Protein AF-A0A9D2H8X9-F1 (afdb_monomer_lite)

pLDDT: mean 84.49, std 9.79, range [55.72, 95.06]

Organism: NCBI:txid2838682

Radius of gyration: 23.49 Å; chains: 1; bounding box: 55×45×65 Å

Secondary structure (DSSP, 8-state):
--HHHHHHHHHHHHHHHHHHHHHHHHHHHHHHHHHHHHHHHHHHHHHHHHHTTSS--EEEETTEEEEHHHHHHHHHHHHHHHHHHHHHHHH--HHHHHHHHHHHHHHHHHHH-

Foldseek 3Di:
DDPVVVVVVVVVVVVVVVVVVVVVVVVVVVVVVVVLVVVLVVLVVVLVCVVVVVDWDWDDDPNDTDIPNLVSQLVNLVSLLVVLVVVCVPVVDVVSVVSNVVSVVSNVVSVVD

Sequence (113 aa):
MDKMDKEDILVRSRNDNRKGDEREVQNRTNAELFSYWIVIVILFVTALLSDAGVIGGEIFINGRSFLFKDFVWLLNFLSLSCEFGSKFYFSRKIWQLLLCLFFAAGVFSCLIF

Structure (mmCIF, N/CA/C/O backbone):
data_AF-A0A9D2H8X9-F1
#
_entry.id   AF-A0A9D2H8X9-F1
#
loop_
_atom_site.group_PDB
_atom_site.id
_atom_site.type_symbol
_atom_site.label_atom_id
_atom_site.label_alt_id
_atom_site.label_comp_id
_atom_site.label_asym_id
_atom_site.label_entity_id
_atom_site.label_seq_id
_atom_site.pdbx_PDB_ins_code
_atom_site.Cartn_x
_atom_site.Cartn_y
_atom_site.Cartn_z
_atom_site.occupancy
_atom_site.B_iso_or_equiv
_atom_site.auth_seq_id
_atom_site.auth_comp_id
_atom_site.auth_asym_id
_atom_site.auth_atom_id
_atom_site.pdbx_PDB_model_num
ATOM 1 N N . MET A 1 1 ? 34.880 -33.968 -39.813 1.00 55.72 1 MET A N 1
ATOM 2 C CA . MET A 1 1 ? 34.114 -33.027 -38.973 1.00 55.72 1 MET A CA 1
ATOM 3 C C . MET A 1 1 ? 35.115 -32.027 -38.436 1.00 55.72 1 MET A C 1
ATOM 5 O O . MET A 1 1 ? 35.902 -32.365 -37.556 1.00 55.72 1 MET A O 1
ATOM 9 N N . ASP A 1 2 ? 35.207 -30.902 -39.133 1.00 57.62 2 ASP A N 1
ATOM 10 C CA . ASP A 1 2 ? 36.293 -29.936 -38.999 1.00 57.62 2 ASP A CA 1
ATOM 11 C C . ASP A 1 2 ? 36.176 -29.165 -37.674 1.00 57.62 2 ASP A C 1
ATOM 13 O O . ASP A 1 2 ? 35.077 -29.021 -37.135 1.00 57.62 2 ASP A O 1
ATOM 17 N N . LYS A 1 3 ? 37.292 -28.702 -37.102 1.00 58.94 3 LYS A N 1
ATOM 18 C CA . LYS A 1 3 ? 37.299 -28.008 -35.792 1.00 58.94 3 LYS A CA 1
ATOM 19 C C . LYS A 1 3 ? 36.391 -26.769 -35.783 1.00 58.94 3 LYS A C 1
ATOM 21 O O . LYS A 1 3 ? 35.771 -26.485 -34.765 1.00 58.94 3 LYS A O 1
ATOM 26 N N . MET A 1 4 ? 36.294 -26.103 -36.929 1.00 63.91 4 MET A N 1
ATOM 27 C CA . MET A 1 4 ? 35.495 -24.899 -37.161 1.00 63.91 4 MET A CA 1
ATOM 28 C C . MET A 1 4 ? 33.983 -25.153 -36.993 1.00 63.91 4 MET A C 1
ATOM 30 O O . MET A 1 4 ? 33.284 -24.363 -36.372 1.00 63.91 4 MET A O 1
ATOM 34 N N . ASP A 1 5 ? 33.508 -26.328 -37.414 1.00 73.50 5 ASP A N 1
ATOM 35 C CA . ASP A 1 5 ? 32.093 -26.725 -37.355 1.00 73.50 5 ASP A CA 1
ATOM 36 C C . ASP A 1 5 ? 31.621 -26.948 -35.901 1.00 73.50 5 ASP A C 1
ATOM 38 O O . ASP A 1 5 ? 30.481 -26.677 -35.530 1.00 73.50 5 ASP A O 1
ATOM 42 N N . LYS A 1 6 ? 32.530 -27.390 -35.017 1.00 72.44 6 LYS A N 1
ATOM 43 C CA . LYS A 1 6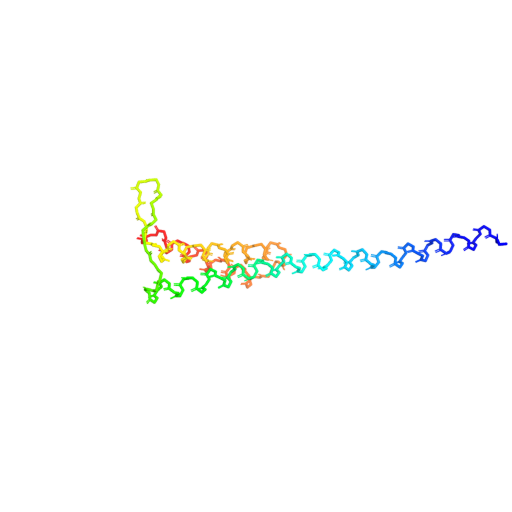 ? 32.235 -27.567 -33.584 1.00 72.44 6 LYS A CA 1
ATOM 44 C C . LYS A 1 6 ? 32.099 -26.238 -32.843 1.00 72.44 6 LYS A C 1
ATOM 46 O O . LYS A 1 6 ? 31.268 -26.145 -31.941 1.00 72.44 6 LYS A O 1
ATOM 51 N N . GLU A 1 7 ? 32.907 -25.239 -33.187 1.00 77.44 7 GLU A N 1
ATOM 52 C CA . GLU A 1 7 ? 32.838 -23.920 -32.549 1.00 77.44 7 GLU A CA 1
ATOM 53 C C . GLU A 1 7 ? 31.563 -23.172 -32.947 1.00 77.44 7 GLU A C 1
ATOM 55 O O . GLU A 1 7 ? 30.892 -22.620 -32.074 1.00 77.44 7 GLU A O 1
ATOM 60 N N . ASP A 1 8 ? 31.145 -23.268 -34.210 1.00 78.88 8 ASP A N 1
ATOM 61 C CA . ASP A 1 8 ? 29.889 -22.677 -34.682 1.00 78.88 8 ASP A CA 1
ATOM 62 C C . ASP A 1 8 ? 28.658 -23.300 -34.004 1.00 78.88 8 ASP A C 1
ATOM 64 O O . ASP A 1 8 ? 27.744 -22.588 -33.570 1.00 78.88 8 ASP A O 1
ATOM 68 N N . ILE A 1 9 ? 28.648 -24.626 -33.823 1.00 76.88 9 ILE A N 1
ATOM 69 C CA . ILE A 1 9 ? 27.583 -25.328 -33.088 1.00 76.88 9 ILE A CA 1
ATOM 70 C C . ILE A 1 9 ? 27.549 -24.890 -31.615 1.00 76.88 9 ILE A C 1
ATOM 72 O O . ILE A 1 9 ? 26.469 -24.676 -31.055 1.00 76.88 9 ILE A O 1
ATOM 76 N N . LEU A 1 10 ? 28.712 -24.720 -30.979 1.00 75.88 10 LEU A N 1
ATOM 77 C CA . LEU A 1 10 ? 28.808 -24.273 -29.587 1.00 75.88 10 LEU A CA 1
ATOM 78 C C . LEU A 1 10 ? 28.348 -22.822 -29.413 1.00 75.88 10 LEU A C 1
ATOM 80 O O . LEU A 1 10 ? 27.625 -22.534 -28.461 1.00 75.88 10 LEU A O 1
ATOM 84 N N . VAL A 1 11 ? 28.706 -21.918 -30.328 1.00 80.75 11 VAL A N 1
ATOM 85 C CA . VAL A 1 11 ? 28.256 -20.516 -30.311 1.00 80.75 11 VAL A CA 1
ATOM 86 C C . VAL A 1 11 ? 26.743 -20.431 -30.497 1.00 80.75 11 VAL A C 1
ATOM 88 O O . VAL A 1 11 ? 26.074 -19.685 -29.776 1.00 80.75 11 VAL A O 1
ATOM 91 N N . ARG A 1 12 ? 26.182 -21.235 -31.406 1.00 76.62 12 ARG A N 1
ATOM 92 C CA . ARG A 1 12 ? 24.736 -21.297 -31.643 1.00 76.62 12 ARG A CA 1
ATOM 93 C C . ARG A 1 12 ? 23.980 -21.820 -30.420 1.00 76.62 12 ARG A C 1
ATOM 95 O O . ARG A 1 12 ? 23.047 -21.166 -29.968 1.00 76.62 12 ARG A O 1
ATOM 102 N N . SER A 1 13 ? 24.460 -22.905 -29.809 1.00 68.12 13 SER A N 1
ATOM 103 C CA . SER A 1 13 ? 23.913 -23.450 -28.557 1.00 68.12 13 SER A CA 1
ATOM 104 C C . SER A 1 13 ? 23.984 -22.448 -27.396 1.00 68.12 13 SER A C 1
ATOM 106 O O . SER A 1 13 ? 23.024 -22.289 -26.644 1.00 68.12 13 SER A O 1
ATOM 108 N N . ARG A 1 14 ? 25.088 -21.699 -27.269 1.00 72.31 14 ARG A N 1
ATOM 109 C CA . ARG A 1 14 ? 25.233 -20.656 -26.239 1.00 72.31 14 ARG A CA 1
ATOM 110 C C . ARG A 1 14 ? 24.249 -19.504 -26.439 1.00 72.31 14 ARG A C 1
ATOM 112 O O . ARG A 1 14 ? 23.683 -19.027 -25.462 1.00 72.31 14 ARG A O 1
ATOM 119 N N . ASN A 1 15 ? 24.035 -19.072 -27.681 1.00 72.94 15 ASN A N 1
ATOM 120 C CA . ASN A 1 15 ? 23.077 -18.014 -28.008 1.00 72.94 15 ASN A CA 1
ATOM 121 C C . ASN A 1 15 ? 21.621 -18.453 -27.808 1.00 72.94 15 ASN A C 1
ATOM 123 O O . ASN A 1 15 ? 20.815 -17.659 -27.321 1.00 72.94 15 ASN A O 1
ATOM 127 N N . ASP A 1 16 ? 21.292 -19.701 -28.139 1.00 65.56 16 ASP A N 1
ATOM 128 C CA . ASP A 1 16 ? 19.950 -20.247 -27.933 1.00 65.56 16 ASP A CA 1
ATOM 129 C C . ASP A 1 16 ? 19.657 -20.457 -26.434 1.00 65.56 16 ASP A C 1
ATOM 131 O O . ASP A 1 16 ? 18.584 -20.079 -25.960 1.00 65.56 16 ASP A O 1
ATOM 135 N N . ASN A 1 17 ? 20.638 -20.926 -25.649 1.00 64.75 17 ASN A N 1
ATOM 136 C CA . ASN A 1 17 ? 20.518 -21.046 -24.190 1.00 64.75 17 ASN A CA 1
ATOM 137 C C . ASN A 1 17 ? 20.444 -19.688 -23.478 1.00 64.75 17 ASN A C 1
ATOM 139 O O . ASN A 1 17 ? 19.731 -19.566 -22.484 1.00 64.75 17 ASN A O 1
ATOM 143 N N . ARG A 1 18 ? 21.103 -18.644 -24.004 1.00 62.97 18 ARG A N 1
ATOM 144 C CA . ARG A 1 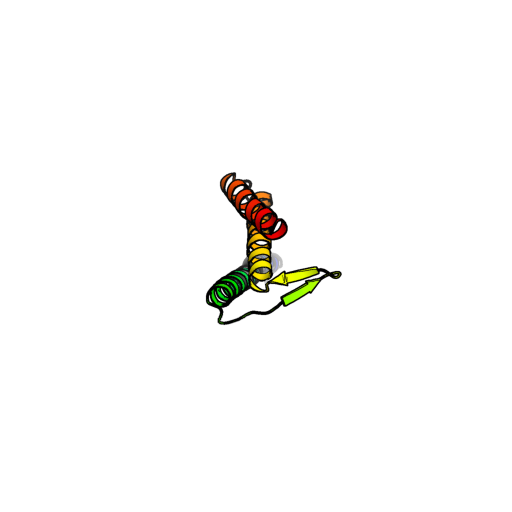18 ? 21.044 -17.288 -23.429 1.00 62.97 18 ARG A CA 1
ATOM 145 C C . ARG A 1 18 ? 19.616 -16.735 -23.387 1.00 62.97 18 ARG A C 1
ATOM 147 O O . ARG A 1 18 ? 19.239 -16.085 -22.421 1.00 62.97 18 ARG A O 1
ATOM 154 N N . LYS A 1 19 ? 18.800 -17.038 -24.402 1.00 59.66 19 LYS A N 1
ATOM 155 C CA . LYS A 1 19 ? 17.378 -16.648 -24.436 1.00 59.66 19 LYS A CA 1
ATOM 156 C C . LYS A 1 19 ? 16.504 -17.465 -23.482 1.00 59.66 19 LYS A C 1
ATOM 158 O O . LYS A 1 19 ? 15.503 -16.944 -22.996 1.00 59.66 19 LYS A O 1
ATOM 163 N N . GLY A 1 20 ? 16.847 -18.732 -23.244 1.00 60.53 20 GLY A N 1
ATOM 164 C CA . GLY A 1 20 ? 16.164 -19.573 -22.255 1.00 60.53 20 GLY A CA 1
ATOM 165 C C . GLY A 1 20 ? 16.363 -19.046 -20.835 1.00 60.53 20 GLY A C 1
ATOM 166 O O . GLY A 1 20 ? 15.394 -18.898 -20.097 1.00 60.53 20 GLY A O 1
ATOM 167 N N . ASP A 1 21 ? 17.597 -18.656 -20.520 1.00 70.88 21 ASP A N 1
ATOM 168 C CA . ASP A 1 21 ? 17.994 -18.100 -19.224 1.00 70.88 21 ASP A CA 1
ATOM 169 C C . ASP A 1 21 ? 17.322 -16.735 -18.965 1.00 70.88 21 ASP A C 1
ATOM 171 O O . ASP A 1 21 ? 16.683 -16.523 -17.937 1.00 70.88 21 ASP A O 1
ATOM 175 N N . GLU A 1 22 ? 17.320 -15.834 -19.959 1.00 73.88 22 GLU A N 1
ATOM 176 C CA . GLU A 1 22 ? 16.605 -14.548 -19.875 1.00 73.88 22 GLU A CA 1
ATOM 177 C C . GLU A 1 22 ? 15.089 -14.730 -19.650 1.00 73.88 22 GLU A C 1
ATOM 179 O O . GLU A 1 22 ? 14.468 -13.960 -18.911 1.00 73.88 22 GLU A O 1
ATOM 184 N N . ARG A 1 23 ? 14.482 -15.772 -20.237 1.00 74.50 23 ARG A N 1
ATOM 185 C CA . ARG A 1 23 ? 13.052 -16.072 -20.076 1.00 74.50 23 ARG A CA 1
ATOM 186 C C . ARG A 1 23 ? 12.728 -16.655 -18.701 1.00 74.50 23 ARG A C 1
ATOM 188 O O . ARG A 1 23 ? 11.686 -16.317 -18.140 1.00 74.50 23 ARG A O 1
ATOM 195 N N . GLU A 1 24 ? 13.588 -17.506 -18.148 1.00 77.88 24 GLU A N 1
ATOM 196 C CA . GLU A 1 24 ? 13.428 -18.027 -16.785 1.00 77.88 24 GLU A CA 1
ATOM 197 C C . GLU A 1 24 ? 13.591 -16.924 -15.738 1.00 77.88 24 GLU A C 1
ATOM 199 O O . GLU A 1 24 ? 12.755 -16.809 -14.837 1.00 77.88 24 GLU A O 1
ATOM 204 N N . VAL A 1 25 ? 14.588 -16.048 -15.905 1.00 78.38 25 VAL A N 1
ATOM 205 C CA . VAL A 1 25 ? 14.770 -14.855 -15.065 1.00 78.38 25 VAL A CA 1
ATOM 206 C C . VAL A 1 25 ? 13.531 -13.961 -15.135 1.00 78.38 25 VAL A C 1
ATOM 208 O O . VAL A 1 25 ? 12.989 -13.585 -14.096 1.00 78.38 25 VAL A O 1
ATOM 211 N N . GLN A 1 26 ? 13.015 -13.680 -16.335 1.00 78.62 26 GLN A N 1
ATOM 212 C CA . GLN A 1 26 ? 11.819 -12.852 -16.502 1.00 78.62 26 GLN A CA 1
ATOM 213 C C . GLN A 1 26 ? 10.572 -13.488 -15.870 1.00 78.62 26 GLN A C 1
ATOM 215 O O . GLN A 1 26 ? 9.794 -12.796 -15.211 1.00 78.62 26 GLN A O 1
ATOM 220 N N . ASN A 1 27 ? 10.376 -14.799 -16.029 1.00 77.50 27 ASN A N 1
ATOM 221 C CA . ASN A 1 27 ? 9.267 -15.517 -15.400 1.00 77.50 27 ASN A CA 1
ATOM 222 C C . ASN A 1 27 ? 9.352 -15.470 -13.873 1.00 77.50 27 ASN A C 1
ATOM 224 O O . ASN A 1 27 ? 8.333 -15.251 -13.218 1.00 77.50 27 ASN A O 1
ATOM 228 N N . ARG A 1 28 ? 10.552 -15.630 -13.306 1.00 77.00 28 ARG A N 1
ATOM 229 C CA . ARG A 1 28 ? 10.772 -15.529 -11.863 1.00 77.00 28 ARG A CA 1
ATOM 230 C C . ARG A 1 28 ? 10.461 -14.127 -11.343 1.00 77.00 28 ARG A C 1
ATOM 232 O O . ARG A 1 28 ? 9.689 -13.998 -10.399 1.00 77.00 28 ARG A O 1
ATOM 239 N N . THR A 1 29 ? 10.975 -13.084 -11.995 1.00 80.25 29 THR A N 1
ATOM 240 C CA . THR A 1 29 ? 10.680 -11.691 -11.624 1.00 80.25 29 THR A CA 1
ATOM 241 C C . THR A 1 29 ? 9.186 -11.376 -11.739 1.00 80.25 29 THR A C 1
ATOM 243 O O . THR A 1 29 ? 8.622 -10.722 -10.865 1.00 80.25 29 THR A O 1
ATOM 246 N N . ASN A 1 30 ? 8.510 -11.878 -12.775 1.00 78.56 30 ASN A N 1
ATOM 247 C CA . ASN A 1 30 ? 7.065 -11.709 -12.929 1.00 78.56 30 ASN A CA 1
ATOM 248 C C . ASN A 1 30 ? 6.273 -12.432 -11.831 1.00 78.56 30 ASN A C 1
ATOM 250 O O . ASN A 1 30 ? 5.295 -11.879 -11.333 1.00 78.56 30 ASN A O 1
ATOM 254 N N . ALA A 1 31 ? 6.687 -13.639 -11.436 1.00 77.88 31 ALA A N 1
ATOM 255 C CA . ALA A 1 31 ? 6.058 -14.373 -10.342 1.00 77.88 31 ALA A CA 1
ATOM 256 C C . ALA A 1 31 ? 6.224 -13.644 -8.997 1.00 77.88 31 ALA A C 1
ATOM 258 O O . ALA A 1 31 ? 5.261 -13.529 -8.239 1.00 77.88 31 ALA A O 1
ATOM 259 N N . GLU A 1 32 ? 7.409 -13.089 -8.728 1.00 79.19 32 GLU A N 1
ATOM 260 C CA . GLU A 1 32 ? 7.679 -12.275 -7.535 1.00 79.19 32 GLU A CA 1
ATOM 261 C C . GLU A 1 32 ? 6.807 -11.006 -7.520 1.00 79.19 32 GLU A C 1
ATOM 263 O O . GLU A 1 32 ? 6.096 -10.757 -6.545 1.00 79.19 32 GLU A O 1
ATOM 268 N N . LEU A 1 33 ? 6.745 -10.258 -8.627 1.00 81.12 33 LEU A N 1
ATOM 269 C CA . LEU A 1 33 ? 5.876 -9.079 -8.754 1.00 81.12 33 LEU A CA 1
ATOM 270 C C . LEU A 1 33 ? 4.390 -9.415 -8.581 1.00 81.12 33 LEU A C 1
ATOM 272 O O . LEU A 1 33 ? 3.651 -8.667 -7.938 1.00 81.12 33 LEU A O 1
ATOM 276 N N . PHE A 1 34 ? 3.944 -10.540 -9.139 1.00 81.50 34 PHE A N 1
ATOM 277 C CA . PHE A 1 34 ? 2.570 -11.009 -8.990 1.00 81.50 34 PHE A CA 1
ATOM 278 C C . PHE A 1 34 ? 2.252 -11.369 -7.534 1.00 81.50 34 PHE A C 1
ATOM 280 O O . PHE A 1 34 ? 1.181 -11.024 -7.034 1.00 81.50 34 PHE A O 1
ATOM 287 N N . SER A 1 35 ? 3.199 -11.991 -6.826 1.00 82.00 35 SER A N 1
ATOM 288 C CA . SER A 1 35 ? 3.041 -12.318 -5.408 1.00 82.00 35 SER A CA 1
ATOM 289 C C . SER A 1 35 ? 2.856 -11.067 -4.542 1.00 82.00 35 SER A C 1
ATOM 291 O O . SER A 1 35 ? 1.944 -11.033 -3.716 1.00 82.00 35 SER A O 1
ATOM 293 N N . TYR A 1 36 ? 3.626 -10.000 -4.785 1.00 84.44 36 TYR A N 1
ATOM 294 C CA . TYR A 1 36 ? 3.468 -8.734 -4.063 1.00 84.44 36 TYR A CA 1
ATOM 295 C C . TYR A 1 36 ? 2.117 -8.075 -4.347 1.00 84.44 36 TYR A C 1
ATOM 297 O O . TYR A 1 36 ? 1.459 -7.589 -3.427 1.00 84.44 36 TYR A O 1
ATOM 305 N N . TRP A 1 37 ? 1.651 -8.129 -5.596 1.00 84.69 37 TRP A N 1
ATOM 306 C CA . TRP A 1 37 ? 0.322 -7.641 -5.959 1.00 84.69 37 TRP A CA 1
ATOM 307 C C . TRP A 1 37 ? -0.805 -8.382 -5.241 1.00 84.69 37 TRP A C 1
ATOM 309 O O . TRP A 1 37 ? -1.740 -7.743 -4.761 1.00 84.69 37 TRP A O 1
ATOM 319 N N . ILE A 1 38 ? -0.713 -9.709 -5.123 1.00 89.88 38 ILE A N 1
ATOM 320 C CA . ILE A 1 38 ? -1.700 -10.498 -4.376 1.00 89.88 38 ILE A CA 1
ATOM 321 C C . ILE A 1 38 ? -1.736 -10.071 -2.907 1.00 89.88 38 ILE A C 1
ATOM 323 O O . ILE A 1 38 ? -2.821 -9.894 -2.357 1.00 89.88 38 ILE A O 1
ATOM 327 N N . VAL A 1 39 ? -0.576 -9.861 -2.279 1.00 90.69 39 VAL A N 1
ATOM 328 C CA . VAL A 1 39 ? -0.509 -9.412 -0.879 1.00 90.69 39 VAL A CA 1
ATOM 329 C C . VAL A 1 39 ? -1.209 -8.063 -0.703 1.00 90.69 39 VAL A C 1
ATOM 331 O O . VAL A 1 39 ? -1.999 -7.914 0.226 1.00 90.69 39 VAL A O 1
ATOM 334 N N . ILE A 1 40 ? -0.999 -7.112 -1.619 1.00 90.19 40 ILE A N 1
ATOM 335 C CA . ILE A 1 40 ? -1.687 -5.810 -1.593 1.00 90.19 40 ILE A CA 1
ATOM 336 C C . ILE A 1 40 ? -3.207 -5.992 -1.695 1.00 90.19 40 ILE A C 1
ATOM 338 O O . ILE A 1 40 ? -3.951 -5.381 -0.933 1.00 90.19 40 ILE A O 1
ATOM 342 N N . VAL A 1 41 ? -3.686 -6.85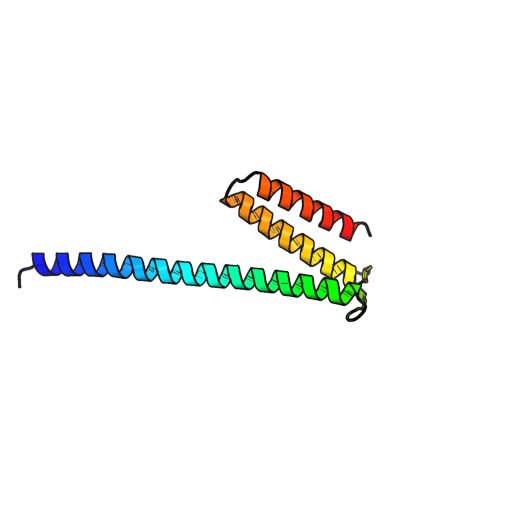9 -2.592 1.00 92.25 41 VAL A N 1
ATOM 343 C CA . VAL A 1 41 ? -5.126 -7.140 -2.734 1.00 92.25 41 VAL A CA 1
ATOM 344 C C . VAL A 1 41 ? -5.702 -7.755 -1.458 1.00 92.25 41 VAL A C 1
ATOM 346 O O . VAL A 1 41 ? -6.768 -7.339 -1.009 1.00 92.25 41 VAL A O 1
ATOM 349 N N . ILE A 1 42 ? -5.000 -8.708 -0.842 1.00 93.50 42 ILE A N 1
ATOM 350 C CA . ILE A 1 42 ? -5.429 -9.336 0.415 1.00 93.50 42 ILE A CA 1
ATOM 351 C C . ILE A 1 42 ? -5.499 -8.299 1.542 1.00 93.50 42 ILE A C 1
ATOM 353 O O . ILE A 1 42 ? -6.485 -8.266 2.282 1.00 93.50 42 ILE A O 1
ATOM 357 N N . LEU A 1 43 ? -4.490 -7.433 1.666 1.00 92.75 43 LEU A N 1
ATOM 358 C CA . LEU A 1 43 ? -4.481 -6.357 2.659 1.00 92.75 43 LEU A CA 1
ATOM 359 C C . LEU A 1 43 ? -5.633 -5.375 2.433 1.00 92.75 43 LEU A C 1
ATOM 361 O O . LEU A 1 43 ? -6.272 -4.957 3.399 1.00 92.75 43 LEU A O 1
ATOM 365 N N . PHE A 1 44 ? -5.936 -5.044 1.180 1.00 93.00 44 PHE A N 1
ATOM 366 C CA . PHE A 1 44 ? -7.035 -4.146 0.842 1.00 93.00 44 PHE A CA 1
ATOM 367 C C . PHE A 1 44 ? -8.400 -4.757 1.186 1.00 93.00 44 PHE A C 1
ATOM 369 O O . PHE A 1 44 ? -9.225 -4.114 1.829 1.00 93.00 44 PHE A O 1
ATOM 376 N N . VAL A 1 45 ? -8.625 -6.028 0.839 1.00 95.06 45 VAL A N 1
ATOM 377 C CA . VAL A 1 45 ? -9.848 -6.754 1.222 1.00 95.06 45 VAL A CA 1
ATOM 378 C C . VAL A 1 45 ? -9.973 -6.847 2.743 1.00 95.06 45 VAL A C 1
ATOM 380 O O . VAL A 1 45 ? -11.059 -6.652 3.280 1.00 95.06 45 VAL A O 1
ATOM 383 N N . THR A 1 46 ? -8.868 -7.090 3.449 1.00 93.81 46 THR A N 1
ATOM 384 C CA . THR A 1 46 ? -8.863 -7.150 4.918 1.00 93.81 46 THR A CA 1
ATOM 385 C C . THR A 1 46 ? -9.232 -5.800 5.536 1.00 93.81 46 THR A C 1
ATOM 387 O O . THR A 1 46 ? -9.991 -5.773 6.503 1.00 93.81 46 THR A O 1
ATOM 390 N N . ALA A 1 47 ? -8.768 -4.685 4.958 1.00 91.88 47 ALA A N 1
ATOM 391 C CA . ALA A 1 47 ? -9.157 -3.341 5.391 1.00 91.88 47 ALA A CA 1
ATOM 392 C C . ALA A 1 47 ? -10.669 -3.126 5.238 1.00 91.88 47 ALA A C 1
ATOM 394 O O . ALA A 1 47 ? -11.336 -2.750 6.198 1.00 91.88 47 ALA A O 1
ATOM 395 N N . LEU A 1 48 ? -11.227 -3.470 4.071 1.00 93.12 48 LEU A N 1
ATOM 396 C CA . LEU A 1 48 ? -12.665 -3.351 3.806 1.00 93.12 48 LEU A CA 1
ATOM 397 C C . LEU A 1 48 ? -13.513 -4.226 4.737 1.00 93.12 48 LEU A C 1
ATOM 399 O O . LEU A 1 48 ? -14.554 -3.788 5.220 1.00 93.12 48 LEU A O 1
ATOM 403 N N . LEU A 1 49 ? -13.076 -5.459 5.008 1.00 94.56 49 LEU A N 1
ATOM 404 C CA . LEU A 1 49 ? -13.748 -6.343 5.963 1.00 94.56 49 LEU A CA 1
ATOM 405 C C . LEU A 1 49 ? -13.684 -5.792 7.390 1.00 94.56 49 LEU A C 1
ATOM 407 O O . LEU A 1 49 ? -14.622 -5.998 8.162 1.00 94.56 49 LEU A O 1
ATOM 411 N N . SER A 1 50 ? -12.603 -5.089 7.735 1.00 92.88 50 SER A N 1
ATOM 412 C CA . SER A 1 50 ? -12.486 -4.441 9.034 1.00 92.88 50 SER A CA 1
ATOM 413 C C . SER A 1 50 ? -13.383 -3.214 9.164 1.00 92.88 50 SER A C 1
ATOM 415 O O . SER A 1 50 ? -14.065 -3.073 10.178 1.00 92.88 50 SER A O 1
ATOM 417 N N . ASP A 1 51 ? -13.485 -2.396 8.115 1.00 90.38 51 ASP A N 1
ATOM 418 C CA . ASP A 1 51 ? -14.415 -1.261 8.067 1.00 90.38 51 ASP A CA 1
ATOM 419 C C . ASP A 1 51 ? -15.881 -1.711 8.096 1.00 90.38 51 ASP A C 1
ATOM 421 O O . ASP A 1 51 ? -16.721 -1.073 8.731 1.00 90.38 51 ASP A O 1
ATOM 425 N N . ALA A 1 52 ? -16.192 -2.846 7.464 1.00 92.06 52 ALA A N 1
ATOM 426 C CA . ALA A 1 52 ? -17.512 -3.471 7.521 1.00 92.06 52 ALA A CA 1
ATOM 427 C C . ALA A 1 52 ? -17.825 -4.126 8.883 1.00 92.06 52 ALA A C 1
ATOM 429 O O . ALA A 1 52 ? -18.931 -4.630 9.077 1.00 92.06 52 ALA A O 1
ATOM 430 N N . GLY A 1 53 ? -16.867 -4.156 9.818 1.00 90.69 53 GLY A N 1
ATOM 431 C CA . GLY A 1 53 ? -17.027 -4.757 11.143 1.00 90.69 53 GLY A CA 1
ATOM 432 C C . GLY A 1 53 ? -17.043 -6.290 11.152 1.00 90.69 53 GLY A C 1
ATOM 433 O O . GLY A 1 53 ? -17.400 -6.884 12.165 1.00 90.69 53 GLY A O 1
ATOM 434 N N . VAL A 1 54 ? -16.660 -6.944 10.049 1.00 93.19 54 VAL A N 1
ATOM 435 C CA . VAL A 1 54 ? -16.586 -8.414 9.950 1.00 93.19 54 VAL A CA 1
ATOM 436 C C . VAL A 1 54 ? -15.383 -8.950 10.728 1.00 93.19 54 VAL A C 1
ATOM 438 O O . VAL A 1 54 ? -15.460 -10.007 11.350 1.00 93.19 54 VAL A O 1
ATOM 441 N N . ILE A 1 55 ? -14.266 -8.219 10.687 1.00 91.00 55 ILE A N 1
ATOM 442 C CA . ILE A 1 55 ? -13.010 -8.567 11.359 1.00 91.00 55 ILE A CA 1
ATOM 443 C C . ILE A 1 55 ? -12.570 -7.366 12.197 1.00 91.00 55 ILE A C 1
ATOM 445 O O . ILE A 1 55 ? -12.511 -6.241 11.707 1.00 91.00 55 ILE A O 1
ATOM 449 N N . GLY A 1 56 ? -12.235 -7.579 13.464 1.00 90.75 56 GLY A N 1
ATOM 450 C CA . GLY A 1 56 ? -11.854 -6.485 14.348 1.00 90.75 56 GLY A CA 1
ATOM 451 C C . GLY A 1 56 ? -11.068 -6.951 15.559 1.00 90.75 56 GLY A C 1
ATOM 452 O O . GLY A 1 56 ? -10.825 -8.142 15.749 1.00 90.75 56 GLY A O 1
ATOM 453 N N . GLY A 1 57 ? -10.664 -5.982 16.371 1.00 90.75 57 GLY A N 1
ATOM 454 C CA . GLY A 1 57 ? -9.873 -6.200 17.570 1.00 90.75 57 GLY A CA 1
ATOM 455 C C . GLY A 1 57 ? -8.990 -5.002 17.882 1.00 90.75 57 GLY A C 1
ATOM 456 O O . GLY A 1 57 ? -9.054 -3.965 17.217 1.00 90.75 57 GLY A O 1
ATOM 457 N N . GLU A 1 58 ? -8.143 -5.185 18.884 1.00 91.88 58 GLU A N 1
ATOM 458 C CA . GLU A 1 58 ? -7.133 -4.221 19.295 1.00 91.88 58 GLU A CA 1
ATOM 459 C C . GLU A 1 58 ? -5.741 -4.818 19.109 1.00 91.88 58 GLU A C 1
ATOM 461 O O . GLU A 1 58 ? -5.491 -5.986 19.414 1.00 91.88 58 GLU A O 1
ATOM 466 N N . ILE A 1 59 ? -4.830 -4.002 18.599 1.00 90.06 59 ILE A N 1
ATOM 467 C CA . ILE A 1 59 ? -3.425 -4.331 18.426 1.00 90.06 59 ILE A CA 1
ATOM 468 C C . ILE A 1 59 ? -2.638 -3.555 19.468 1.00 90.06 59 ILE A C 1
ATOM 470 O O . ILE A 1 59 ? -2.620 -2.327 19.468 1.00 90.06 59 ILE A O 1
ATOM 474 N N . PHE A 1 60 ? -1.951 -4.285 20.341 1.00 90.69 60 PHE A N 1
ATOM 475 C CA . PHE A 1 60 ? -1.099 -3.700 21.366 1.00 90.69 60 PHE A CA 1
ATOM 476 C C . PHE A 1 60 ? 0.355 -3.658 20.907 1.00 90.69 60 PHE A C 1
ATOM 478 O O . PHE A 1 60 ? 0.989 -4.694 20.712 1.00 90.69 60 PHE A O 1
ATOM 485 N N . ILE A 1 61 ? 0.905 -2.450 20.779 1.00 87.12 61 ILE A N 1
ATOM 486 C CA . ILE A 1 61 ? 2.312 -2.217 20.443 1.00 87.12 61 ILE A CA 1
ATOM 487 C C . ILE A 1 61 ? 2.893 -1.240 21.459 1.00 87.12 61 ILE A C 1
ATOM 489 O O . ILE A 1 61 ? 2.427 -0.111 21.597 1.00 87.12 61 ILE A O 1
ATOM 493 N N . ASN A 1 62 ? 3.940 -1.674 22.165 1.00 86.38 62 ASN A N 1
ATOM 494 C CA . ASN A 1 62 ? 4.706 -0.846 23.103 1.00 86.38 62 ASN A CA 1
ATOM 495 C C . ASN A 1 62 ? 3.831 -0.062 24.111 1.00 86.38 62 ASN A C 1
ATOM 497 O O . ASN A 1 62 ? 4.017 1.136 24.324 1.00 86.38 62 ASN A O 1
ATOM 501 N N . GLY A 1 63 ? 2.828 -0.731 24.689 1.00 85.50 63 GLY A N 1
ATOM 502 C CA . GLY A 1 63 ? 1.916 -0.143 25.678 1.00 85.50 63 GLY A CA 1
ATOM 503 C C . GLY A 1 63 ? 0.815 0.759 25.108 1.00 85.50 63 GLY A C 1
ATOM 504 O O . GLY A 1 63 ? 0.044 1.317 25.885 1.00 85.50 63 GLY A O 1
ATOM 505 N N . ARG A 1 64 ? 0.707 0.899 23.782 1.00 85.75 64 ARG A N 1
ATOM 506 C CA . ARG A 1 64 ? -0.406 1.587 23.113 1.00 85.75 64 ARG A CA 1
ATOM 507 C C . ARG A 1 64 ? -1.318 0.581 22.423 1.00 85.75 64 ARG A C 1
ATOM 509 O O . ARG A 1 64 ? -0.823 -0.360 21.804 1.00 85.75 64 ARG A O 1
ATOM 516 N N . SER A 1 65 ? -2.624 0.800 22.541 1.00 88.56 65 SER A N 1
ATOM 517 C CA . SER A 1 65 ? -3.640 0.057 21.798 1.00 88.56 65 SER A CA 1
ATOM 518 C C . SER A 1 65 ? -3.995 0.819 20.526 1.00 88.56 65 SER A C 1
ATOM 520 O O . SER A 1 65 ? -4.181 2.035 20.567 1.00 88.56 65 SER A O 1
ATOM 522 N N . PHE A 1 66 ? -4.070 0.100 19.416 1.00 87.81 66 PHE A N 1
ATOM 523 C CA . PHE A 1 66 ? -4.529 0.582 18.121 1.00 87.81 66 PHE A CA 1
ATOM 524 C C . PHE A 1 66 ? -5.723 -0.255 17.688 1.00 87.81 66 PHE A C 1
ATOM 526 O O . PHE A 1 66 ? -5.732 -1.473 17.877 1.00 87.81 66 PHE A O 1
ATOM 533 N N . LEU A 1 67 ? -6.717 0.362 17.054 1.00 90.19 67 LEU A N 1
ATOM 534 C CA . LEU A 1 67 ? -7.786 -0.413 16.437 1.00 90.19 67 LEU A CA 1
ATOM 535 C C . LEU A 1 67 ? -7.218 -1.219 15.267 1.00 90.19 67 LEU A C 1
ATOM 537 O O . LEU A 1 67 ? -6.431 -0.713 14.463 1.00 90.19 67 LEU A O 1
ATOM 541 N N . PHE A 1 68 ? -7.655 -2.473 15.143 1.00 91.00 68 PHE A N 1
ATOM 542 C CA . PHE A 1 68 ? -7.225 -3.365 14.066 1.00 91.00 68 PHE A CA 1
ATOM 543 C C . PHE A 1 68 ? -7.426 -2.732 12.678 1.00 91.00 68 PHE A C 1
ATOM 545 O O . PHE A 1 68 ? -6.538 -2.822 11.833 1.00 91.00 68 PHE A O 1
ATOM 552 N N . LYS A 1 69 ? -8.543 -2.020 12.469 1.00 90.06 69 LYS A N 1
ATOM 553 C CA . LYS A 1 69 ? -8.842 -1.328 11.206 1.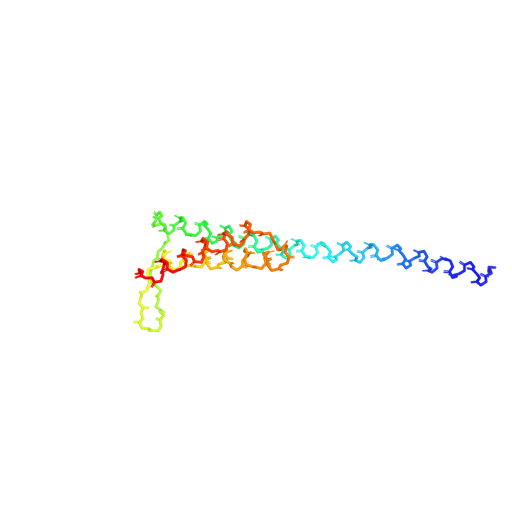00 90.06 69 LYS A CA 1
ATOM 554 C C . LYS A 1 69 ? -7.754 -0.314 10.828 1.00 90.06 69 LYS A C 1
ATOM 556 O O . LYS A 1 69 ? -7.274 -0.318 9.696 1.00 90.06 69 LYS A O 1
ATOM 561 N N . ASP A 1 70 ? -7.317 0.499 11.790 1.00 89.31 70 ASP A N 1
ATOM 562 C CA . ASP A 1 70 ? -6.392 1.609 11.551 1.00 89.31 70 ASP A CA 1
ATOM 563 C C . ASP A 1 70 ? -4.997 1.058 11.256 1.00 89.31 70 ASP A C 1
ATOM 565 O O . ASP A 1 70 ? -4.296 1.533 10.363 1.00 89.31 70 ASP A O 1
ATOM 569 N N . PHE A 1 71 ? -4.636 -0.039 11.922 1.00 90.88 71 PHE A N 1
ATOM 570 C CA . PHE A 1 71 ? -3.407 -0.767 11.644 1.00 90.88 71 PHE A CA 1
ATOM 571 C C . PHE A 1 71 ? -3.388 -1.409 10.249 1.00 90.88 71 PHE A C 1
ATOM 573 O O . PHE A 1 71 ? -2.375 -1.349 9.554 1.00 90.88 71 PHE A O 1
ATOM 580 N N . VAL A 1 72 ? -4.491 -2.013 9.798 1.00 92.56 72 VAL A N 1
ATOM 581 C CA . VAL A 1 72 ? -4.553 -2.612 8.454 1.00 92.56 72 VAL A CA 1
ATOM 582 C C . VAL A 1 72 ? -4.511 -1.529 7.370 1.00 92.56 72 VAL A C 1
ATOM 584 O O . VAL A 1 72 ? -3.833 -1.702 6.352 1.00 92.56 72 VAL A O 1
ATOM 587 N N . TRP A 1 73 ? -5.166 -0.385 7.583 1.00 92.25 73 TRP A N 1
ATOM 588 C CA . TRP A 1 73 ? -5.051 0.776 6.695 1.00 92.25 73 TRP A CA 1
ATOM 589 C C . TRP A 1 73 ? -3.623 1.326 6.646 1.00 92.25 73 TRP A C 1
ATOM 591 O O . TRP A 1 73 ? -3.094 1.564 5.557 1.00 92.25 73 TRP A O 1
ATOM 601 N N . LEU A 1 74 ? -2.956 1.424 7.798 1.00 92.31 74 LEU A N 1
ATOM 602 C CA . LEU A 1 74 ? -1.548 1.806 7.890 1.00 92.31 74 LEU A CA 1
ATOM 603 C C . LEU A 1 74 ? -0.653 0.876 7.055 1.00 92.31 74 LEU A C 1
ATOM 605 O O . LEU A 1 74 ? 0.175 1.355 6.278 1.00 92.31 74 LEU A O 1
ATOM 609 N N . LEU A 1 75 ? -0.840 -0.444 7.162 1.00 92.38 75 LEU A N 1
ATOM 610 C CA . LEU A 1 75 ? -0.084 -1.426 6.376 1.00 92.38 75 LEU A CA 1
ATOM 611 C C . LEU A 1 75 ? -0.320 -1.279 4.867 1.00 92.38 75 LEU A C 1
ATOM 613 O O . LEU A 1 75 ? 0.631 -1.388 4.089 1.00 92.38 75 LEU A O 1
ATOM 617 N N . ASN A 1 76 ? -1.556 -1.002 4.443 1.00 92.69 76 ASN A N 1
ATOM 618 C CA . ASN A 1 76 ? -1.875 -0.751 3.035 1.00 92.69 76 ASN A CA 1
ATOM 619 C C . ASN A 1 76 ? -1.153 0.494 2.509 1.00 92.69 76 ASN A C 1
ATOM 621 O O . ASN A 1 76 ? -0.475 0.430 1.481 1.00 92.69 76 ASN A O 1
ATOM 625 N N . PHE A 1 77 ? -1.254 1.616 3.224 1.00 93.38 77 PHE A N 1
ATOM 626 C CA . PHE A 1 77 ? -0.606 2.861 2.815 1.00 93.38 77 PHE A CA 1
ATOM 627 C C . PHE A 1 77 ? 0.915 2.744 2.797 1.00 93.38 77 PHE A C 1
ATOM 629 O O . PHE A 1 77 ? 1.552 3.231 1.859 1.00 93.38 77 PHE A O 1
ATOM 636 N N . LEU A 1 78 ? 1.505 2.047 3.769 1.00 93.06 78 LEU A N 1
ATOM 637 C CA . LEU A 1 78 ? 2.942 1.796 3.799 1.00 93.06 78 LEU A CA 1
ATOM 638 C C . LEU A 1 78 ? 3.383 0.938 2.605 1.00 93.06 78 LEU A C 1
ATOM 640 O O . LEU A 1 78 ? 4.330 1.300 1.907 1.00 93.06 78 LEU A O 1
ATOM 644 N N . SER A 1 79 ? 2.656 -0.147 2.321 1.00 92.06 79 SER A N 1
ATOM 645 C CA . SER A 1 79 ? 2.952 -1.051 1.202 1.00 92.06 79 SER A CA 1
ATOM 646 C C . SER A 1 79 ? 2.903 -0.321 -0.142 1.00 92.06 79 SER A C 1
ATOM 648 O O . SER A 1 79 ? 3.833 -0.426 -0.941 1.00 92.06 79 SER A O 1
ATOM 650 N N . LEU A 1 80 ? 1.862 0.484 -0.373 1.00 91.50 80 LEU A N 1
ATOM 651 C CA . LEU A 1 80 ? 1.719 1.272 -1.599 1.00 91.50 80 LEU A CA 1
ATOM 652 C C . LEU A 1 80 ? 2.783 2.373 -1.699 1.00 91.50 80 LEU A C 1
ATOM 654 O O . LEU A 1 80 ? 3.343 2.586 -2.773 1.00 91.50 80 LEU A O 1
ATOM 658 N N . SER A 1 81 ? 3.123 3.033 -0.590 1.00 93.31 81 SER A N 1
ATOM 659 C CA . SER A 1 81 ? 4.210 4.021 -0.561 1.00 93.31 81 SER A CA 1
ATOM 660 C C . SER A 1 81 ? 5.541 3.395 -0.978 1.00 93.31 81 SER A C 1
ATOM 662 O O . SER A 1 81 ? 6.237 3.939 -1.835 1.00 93.31 81 SER A O 1
ATOM 664 N N . CYS A 1 82 ? 5.877 2.222 -0.435 1.00 91.19 82 CYS A N 1
ATOM 665 C CA . CYS A 1 82 ? 7.082 1.484 -0.810 1.00 91.19 82 CYS A CA 1
ATOM 666 C C . CYS A 1 82 ? 7.067 1.050 -2.284 1.00 91.19 82 CYS A C 1
ATOM 668 O O . CYS A 1 82 ? 8.075 1.204 -2.972 1.00 91.19 82 CYS A O 1
ATOM 670 N N . GLU A 1 83 ? 5.932 0.561 -2.788 1.00 90.31 83 GLU A N 1
ATOM 671 C CA . GLU A 1 83 ? 5.764 0.123 -4.180 1.00 90.31 83 GLU A CA 1
ATOM 672 C C . GLU A 1 83 ? 5.944 1.277 -5.180 1.00 90.31 83 GLU A C 1
ATOM 674 O O . GLU A 1 83 ? 6.657 1.157 -6.179 1.00 90.31 83 GLU A O 1
ATOM 679 N N . PHE A 1 84 ? 5.320 2.429 -4.930 1.00 91.12 84 PHE A N 1
ATOM 680 C CA . PHE A 1 84 ? 5.457 3.585 -5.817 1.00 91.12 84 PHE A CA 1
ATOM 681 C C . PHE A 1 84 ? 6.808 4.286 -5.656 1.00 91.12 84 PHE A C 1
ATOM 683 O O . PHE A 1 84 ? 7.362 4.762 -6.650 1.00 91.12 84 PHE A O 1
ATOM 690 N N . GLY A 1 85 ? 7.377 4.294 -4.448 1.00 89.31 85 GLY A N 1
ATOM 691 C CA . GLY A 1 85 ? 8.725 4.794 -4.189 1.00 89.31 85 GLY A CA 1
ATOM 692 C C . GLY A 1 85 ? 9.800 3.979 -4.910 1.00 89.31 85 GLY A C 1
ATOM 693 O O . GLY A 1 85 ? 10.666 4.553 -5.575 1.00 89.31 85 GLY A O 1
ATOM 694 N N . SER A 1 86 ? 9.712 2.645 -4.862 1.00 88.50 86 SER A N 1
ATOM 695 C CA . SER A 1 86 ? 10.631 1.757 -5.583 1.00 88.50 86 SER A CA 1
ATOM 696 C C . SER A 1 86 ? 10.483 1.927 -7.098 1.00 88.50 86 SER A C 1
ATOM 698 O O . SER A 1 86 ? 11.472 2.147 -7.801 1.00 88.50 86 SER A O 1
ATOM 700 N N . LYS A 1 87 ? 9.249 1.956 -7.614 1.00 87.88 87 LYS A N 1
ATOM 701 C CA . LYS A 1 87 ? 8.978 2.212 -9.035 1.00 87.88 87 LYS A CA 1
ATOM 702 C C . LYS A 1 87 ? 9.531 3.555 -9.497 1.00 87.88 87 LYS A C 1
ATOM 704 O O . LYS A 1 87 ? 10.125 3.605 -10.575 1.00 87.88 87 LYS A O 1
ATOM 709 N N . PHE A 1 88 ? 9.402 4.609 -8.690 1.00 89.81 88 PHE A N 1
ATOM 710 C CA . PHE A 1 88 ? 9.981 5.915 -8.994 1.00 89.81 88 PHE A CA 1
ATOM 711 C C . PHE A 1 88 ? 11.511 5.870 -9.045 1.00 89.81 88 PHE A C 1
ATOM 713 O O . PHE A 1 88 ? 12.099 6.440 -9.966 1.00 89.81 88 PHE A O 1
ATOM 720 N N . TYR A 1 89 ? 12.158 5.171 -8.108 1.00 88.62 89 TYR A N 1
ATOM 721 C CA . TYR A 1 89 ? 13.614 5.028 -8.089 1.00 88.62 89 TYR A CA 1
ATOM 722 C C . TYR A 1 89 ? 14.151 4.450 -9.410 1.00 88.62 89 TYR A C 1
ATOM 724 O O . TYR A 1 89 ? 15.114 4.986 -9.966 1.00 88.62 89 TYR A O 1
ATOM 732 N N . PHE A 1 90 ? 13.479 3.426 -9.951 1.00 85.44 90 PHE A N 1
ATOM 733 C CA . PHE A 1 90 ? 13.877 2.766 -11.199 1.00 85.44 90 PHE A CA 1
ATOM 734 C C . PHE A 1 90 ? 13.375 3.466 -12.470 1.00 85.44 90 PHE A C 1
ATOM 736 O O . PHE A 1 90 ? 14.134 3.634 -13.419 1.00 85.44 90 PHE A O 1
ATOM 743 N N . SER A 1 91 ? 12.107 3.884 -12.519 1.00 87.25 91 SER A N 1
ATOM 744 C CA . SER A 1 91 ? 11.489 4.433 -13.739 1.00 87.25 91 SER A CA 1
ATOM 745 C C . SER A 1 91 ? 11.642 5.949 -13.880 1.00 87.25 91 SER A C 1
ATOM 747 O O . SER A 1 91 ? 11.406 6.477 -14.965 1.00 87.25 91 SER A O 1
ATOM 749 N N . ARG A 1 92 ? 11.961 6.667 -12.791 1.00 87.88 92 ARG A N 1
ATOM 750 C CA . ARG A 1 92 ? 12.088 8.138 -12.714 1.00 87.88 92 ARG A CA 1
ATOM 751 C C . ARG A 1 92 ? 10.870 8.920 -13.228 1.00 87.88 92 ARG A C 1
ATOM 753 O O . ARG A 1 92 ? 10.983 10.082 -13.609 1.00 87.88 92 ARG A O 1
ATOM 760 N N . LYS A 1 93 ? 9.677 8.313 -13.210 1.00 88.44 93 LYS A N 1
ATOM 761 C CA . LYS A 1 93 ? 8.426 8.955 -13.648 1.00 88.44 93 LYS A CA 1
ATOM 762 C C . LYS A 1 93 ? 7.797 9.762 -12.512 1.00 88.44 93 LYS A C 1
ATOM 764 O O . LYS A 1 93 ? 7.402 9.188 -11.503 1.00 88.44 93 LYS A O 1
ATOM 769 N N . ILE A 1 94 ? 7.617 11.070 -12.710 1.00 89.06 94 ILE A N 1
ATOM 770 C CA . ILE A 1 94 ? 7.084 11.998 -11.690 1.00 89.06 94 ILE A CA 1
ATOM 771 C C . ILE A 1 94 ? 5.726 11.562 -11.109 1.00 89.06 94 ILE A C 1
ATOM 773 O O . ILE A 1 94 ? 5.495 11.695 -9.914 1.00 89.06 94 ILE A O 1
ATOM 777 N N . TRP A 1 95 ? 4.852 10.957 -11.920 1.00 89.25 95 TRP A N 1
ATOM 778 C CA . TRP A 1 95 ? 3.551 10.457 -11.461 1.00 89.25 95 TRP A CA 1
ATOM 779 C C . TRP A 1 95 ? 3.667 9.387 -10.367 1.00 89.25 95 TRP A C 1
ATOM 781 O O . TRP A 1 95 ? 2.835 9.340 -9.468 1.00 89.25 95 TRP A O 1
ATOM 791 N N . GLN A 1 96 ? 4.716 8.559 -10.399 1.00 89.56 96 GLN A N 1
ATOM 792 C CA . GLN A 1 96 ? 4.963 7.566 -9.349 1.00 89.56 96 GLN A CA 1
ATOM 793 C C . GLN A 1 96 ? 5.416 8.232 -8.047 1.00 89.56 96 GLN A C 1
ATOM 795 O O . GLN A 1 96 ? 5.025 7.789 -6.974 1.00 89.56 96 GLN A O 1
ATOM 800 N N . LEU A 1 97 ? 6.170 9.334 -8.130 1.00 90.25 97 LEU A N 1
ATOM 801 C CA . LEU A 1 97 ? 6.522 10.132 -6.957 1.00 90.25 97 LEU A CA 1
ATOM 802 C C . LEU A 1 97 ? 5.282 10.782 -6.333 1.00 90.25 97 LEU A C 1
ATOM 804 O O . LEU A 1 97 ? 5.125 10.735 -5.119 1.00 90.25 97 LEU A O 1
ATOM 808 N N . LEU A 1 98 ? 4.379 11.339 -7.149 1.00 92.62 98 LEU A N 1
ATOM 809 C CA . LEU A 1 98 ? 3.125 11.919 -6.655 1.00 92.62 98 LEU A CA 1
ATOM 810 C C . LEU A 1 98 ? 2.265 10.876 -5.930 1.00 92.62 98 LEU A C 1
ATOM 812 O O . LEU A 1 98 ? 1.771 11.149 -4.840 1.00 92.62 98 LEU A O 1
ATOM 816 N N . LEU A 1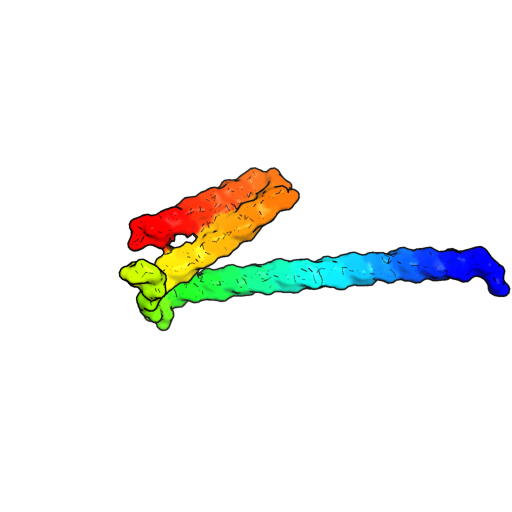 99 ? 2.140 9.670 -6.493 1.00 91.38 99 LEU A N 1
ATOM 817 C CA . LEU A 1 99 ? 1.437 8.565 -5.837 1.00 91.38 99 LEU A CA 1
ATOM 818 C C . LEU A 1 99 ? 2.131 8.138 -4.539 1.00 91.38 99 LEU A C 1
ATOM 820 O O . LEU A 1 99 ? 1.465 7.974 -3.523 1.00 91.38 99 LEU A O 1
ATOM 824 N N . CYS A 1 100 ? 3.461 8.022 -4.536 1.00 92.38 100 CYS A N 1
ATOM 825 C CA . CYS A 1 100 ? 4.227 7.721 -3.327 1.00 92.38 100 CYS A CA 1
ATOM 826 C C . CYS A 1 100 ? 3.977 8.756 -2.219 1.00 92.38 100 CYS A C 1
ATOM 828 O O . CYS A 1 100 ? 3.760 8.378 -1.073 1.00 92.38 100 CYS A O 1
ATOM 830 N N . LEU A 1 101 ? 3.985 10.050 -2.552 1.00 93.31 101 LEU A N 1
ATOM 831 C CA . LEU A 1 101 ? 3.723 11.126 -1.594 1.00 93.31 101 LEU A CA 1
ATOM 832 C C . LEU A 1 101 ? 2.276 11.104 -1.090 1.00 93.31 101 LEU A C 1
ATOM 834 O O . LEU A 1 101 ? 2.047 11.317 0.097 1.00 93.31 101 LEU A O 1
ATOM 838 N N . PHE A 1 102 ? 1.312 10.810 -1.966 1.00 93.50 102 PHE A N 1
ATOM 839 C CA . PHE A 1 102 ? -0.092 10.652 -1.590 1.00 93.50 102 PHE A CA 1
ATOM 840 C C . PHE A 1 102 ? -0.282 9.521 -0.569 1.00 93.50 102 PHE A C 1
ATOM 842 O O . PHE A 1 102 ? -0.894 9.729 0.477 1.00 93.50 102 PHE A O 1
ATOM 849 N N . PHE A 1 103 ? 0.290 8.342 -0.824 1.00 92.88 103 PHE A N 1
ATOM 850 C CA . PHE A 1 103 ? 0.197 7.224 0.117 1.00 92.88 103 PHE A CA 1
ATOM 851 C C . PHE A 1 103 ? 0.999 7.470 1.400 1.00 92.88 103 PHE A C 1
ATOM 853 O O . PHE A 1 103 ? 0.528 7.113 2.478 1.00 92.88 103 PHE A O 1
ATOM 860 N N . ALA A 1 104 ? 2.142 8.157 1.321 1.00 92.62 104 ALA A N 1
ATOM 861 C CA . ALA A 1 104 ? 2.908 8.544 2.502 1.00 92.62 104 ALA A CA 1
ATOM 862 C C . ALA A 1 104 ? 2.123 9.522 3.389 1.00 92.62 104 ALA A C 1
ATOM 864 O O . ALA A 1 104 ? 2.144 9.391 4.610 1.00 92.62 104 ALA A O 1
ATOM 865 N N . ALA A 1 105 ? 1.373 10.459 2.799 1.00 92.12 105 ALA A N 1
ATOM 866 C CA . ALA A 1 105 ? 0.451 11.311 3.546 1.00 92.12 105 ALA A CA 1
ATOM 867 C C . ALA A 1 105 ? -0.622 10.482 4.275 1.00 92.12 105 ALA A C 1
ATOM 869 O O . ALA A 1 105 ? -0.894 10.746 5.444 1.00 92.12 105 ALA A O 1
ATOM 870 N N . GLY A 1 106 ? -1.153 9.433 3.633 1.00 89.50 106 GLY A N 1
ATOM 871 C CA . GLY A 1 106 ? -2.066 8.471 4.264 1.00 89.50 106 GLY A CA 1
ATOM 872 C C . GLY A 1 106 ? -1.459 7.760 5.480 1.00 89.50 106 GLY A C 1
ATOM 873 O O . GLY A 1 106 ? -2.122 7.641 6.508 1.00 89.50 106 GLY A O 1
ATOM 874 N N . VAL A 1 107 ? -0.177 7.375 5.417 1.00 90.50 107 VAL A N 1
ATOM 875 C CA . VAL A 1 107 ? 0.557 6.821 6.574 1.00 90.50 107 VAL A CA 1
ATOM 876 C C . VAL A 1 107 ? 0.570 7.815 7.736 1.00 90.50 107 VAL A C 1
ATOM 878 O O . VAL A 1 107 ? 0.261 7.437 8.863 1.00 90.50 107 VAL A O 1
ATOM 881 N N . PHE A 1 108 ? 0.886 9.088 7.477 1.00 89.12 108 PHE A N 1
ATOM 882 C CA . PHE A 1 108 ? 0.870 10.113 8.525 1.00 89.12 108 PHE A CA 1
ATOM 883 C C . PHE A 1 108 ? -0.528 10.305 9.119 1.00 89.12 108 PHE A C 1
ATOM 885 O O . PHE A 1 108 ? -0.651 10.418 10.335 1.00 89.12 108 PHE A O 1
ATOM 892 N N . SER A 1 109 ? -1.581 10.286 8.300 1.00 87.19 109 SER A N 1
ATOM 893 C CA . SER A 1 109 ? -2.961 10.372 8.789 1.00 87.19 109 SER A CA 1
ATOM 894 C C . SER A 1 109 ? -3.329 9.213 9.720 1.00 87.19 109 SER A C 1
ATOM 896 O O . SER A 1 109 ? -3.931 9.460 10.760 1.00 87.19 109 SER A O 1
ATOM 898 N N . CYS A 1 110 ? -2.916 7.982 9.405 1.00 84.12 110 CYS A N 1
ATOM 899 C CA . CYS A 1 110 ? -3.160 6.805 10.248 1.00 84.12 110 CYS A CA 1
ATOM 900 C C . CYS A 1 110 ? -2.323 6.758 11.536 1.00 84.12 110 CYS A C 1
ATOM 902 O O . CYS A 1 110 ? -2.633 5.967 12.413 1.00 84.12 110 CYS A O 1
ATOM 904 N N . LEU A 1 111 ? -1.246 7.544 11.642 1.00 80.25 111 LEU A N 1
ATOM 905 C CA . LEU A 1 111 ? -0.409 7.611 12.850 1.00 80.25 111 LEU A CA 1
ATOM 906 C C . LEU A 1 111 ? -0.816 8.736 13.809 1.00 80.25 111 LEU A C 1
ATOM 908 O O . LEU A 1 111 ? -0.396 8.734 14.966 1.00 80.25 111 LEU A O 1
ATOM 912 N N . ILE A 1 112 ? -1.548 9.734 13.311 1.00 76.94 112 ILE A N 1
ATOM 913 C CA . ILE A 1 112 ? -2.019 10.881 14.099 1.00 76.94 112 ILE A CA 1
ATOM 914 C C . ILE A 1 112 ? -3.323 10.549 14.845 1.00 76.94 112 ILE A C 1
ATOM 916 O O . ILE A 1 112 ? -3.576 11.142 15.894 1.00 76.94 112 ILE A O 1
ATOM 920 N N . PHE A 1 113 ? -4.121 9.625 14.307 1.00 58.50 113 PHE A N 1
ATOM 921 C CA . PHE A 1 113 ? -5.327 9.077 14.932 1.00 58.50 113 PHE A CA 1
ATOM 922 C C . PHE A 1 113 ? -5.015 7.803 15.720 1.00 58.50 113 PHE A C 1
ATOM 924 O O . PHE A 1 113 ? -5.663 7.620 16.774 1.00 58.50 113 PHE A O 1
#

InterPro domains:
  IPR045620 Protein of unknown function DUF6442 [PF20040] (4-106)

=== Feature glossary ===
The record interleaves many kinds of information about one protein. Here is each kind framed as the question it answers.

Q: Are the domains correctly placed relative to each other?
A: Predicted aligned error is AlphaFold's pairwise confidence. Unlike pLDDT (per-residue), PAE is per-residue-pair and captures whether two parts of the structure are correctly placed relative to each other. Units are ångströms of expected positional error.

Q: Which residues are in helices, strands, or loops?
A: Eight-state secondary structure (DSSP): H is the canonical α-helix, G the tighter 3₁₀-helix, I the wider π-helix; E/B are β-structure, T and S are turns and bends, and '-' is everything else. DSSP derives these from the pattern of main-chain N–H···O=C hydrogen bonds, not from the sequence.

Q: What if only a Cα trace is available?
A: P-SEA three-state annotation labels each residue as helix, strand, or coil based purely on the geometry of the Cα trace. It serves as a fallback when the full backbone (and thus DSSP) is unavailable.

Q: What are the backbone torsion angles?
A: φ (phi) and ψ (psi) are the two rotatable backbone dihedrals per residue: φ is the C(i-1)–N–Cα–C torsion, ψ is the N–Cα–C–N(i+1) torsion, both in degrees on (−180°, 180°]. α-helical residues cluster near (−60°, −45°); β-strand residues near (−120°, +130°). A Ramachandran plot is simply a scatter of (φ, ψ) for every residue.

Q: What known structures does this most resemble?
A: Structural nearest neighbors (via Foldseek easy-search vs the PDB). Reported per hit: target PDB id, E-value, and alignment TM-score. A TM-score above ~0.5 is the conventional threshold for 'same fold'.

Q: What family and function is it annotated with?
A: Database cross-references. InterPro integrates a dozen domain/family signature databases into unified entries with residue-range hits. GO terms attach function/process/location labels with evidence codes. CATH codes position the fold in a four-level structural taxonomy. Organism is the NCBI-taxonomy species name.

Q: Which residues are buried vs exposed?
A: Solvent accessibility: the surface area of each residue that a 1.4 Å water probe can touch, in Å². When only backbone atoms are present the absolute values are lower than full-atom SASA (side chains contribute most of the area) and are flagged as backbone-only.

Q: What do the diagnostic plots show?
A: Three diagnostic plots accompany the record. The Cα contact map visualizes the tertiary structure as a 2D adjacency matrix (8 Å cutoff, sequence-local contacts suppressed). The Ramachandran plot shows the distribution of backbone (φ, ψ) torsions, with points in the α and β basins reflecting secondary structure content. The PAE plot shows AlphaFold's inter-residue confidence as a color matrix.

Q: What is the amino-acid chain?
A: The amino-acid sequence is the protein's primary structure: the linear order of residues from the N-terminus to the C-terminus, written in one-letter code. Everything else here — the 3D coordinates, the secondary structure, the domain annotations — is ultimately a consequence of this string.

Q: What do the rendered images show?
A: The six renders are orthographic views along the three Cartesian axes in both directions. Representation (cartoon, sticks, or surface) and color scheme (sequence-rainbow or by-chain) vary across proteins so the training set covers all the common visualization conventions.

Q: Where is each backbone atom in 3D?
A: The mmCIF table is the protein's shape written out atom by atom. For each backbone N, Cα, C, and carbonyl O, it records an (x, y, z) coordinate triple in Å plus the residue type, cha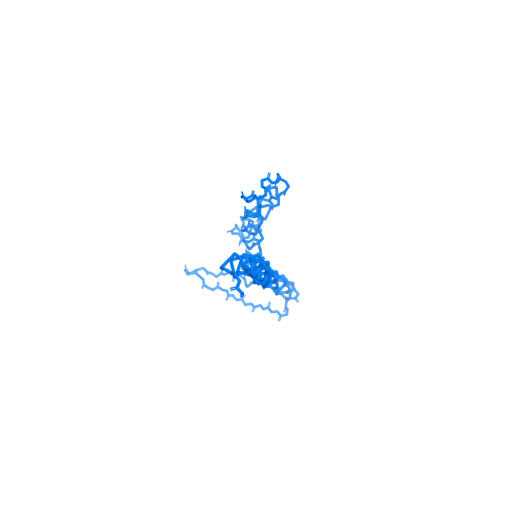in letter, and residue number.

Q: How mobile is each atom in the crystal?
A: For experimental (PDB) structures, the B-factor (temperature factor) quantifies the positional spread of each atom in the crystal — a combination of thermal vibration and static disorder — in units of Å². High B-factors mark flexible loops or poorly resolved regions; low B-factors mark the rigid, well-ordered core.

Q: How big and how compact is the whole molecule?
A: Three whole-structure scalars: the radius of gyration (RMS distance of Cα from centroid, in Å), the count of Cα–Cα contacts (pairs closer than 8 Å and separated by more than four residues in sequence — i.e. tertiary, not local, contacts), and the bounding-box dimensions. Together they distinguish compact globular folds from extended fibres or disordered chains.

Q: What does the local fold look like, residue by residue?
A: A 3Di character summarizes, for each residue, the relative orientation of the Cα frame of its nearest spatial neighbor. Because it encodes fold topology rather than chemistry, 3Di alignments detect remote structural similarity that sequence alignment misses.

Q: How confident is the AlphaFold model at each residue?
A: For AlphaFold models, the B-factor field carries pLDDT — the model's own estimate of local accuracy on a 0–100 scale. Regions with pLDDT<50 should be treated as essentially unmodeled; they often correspond to intrinsically disordered segments.